Protein AF-A0A2V3VW79-F1 (afdb_monomer_lite)

Organism: NCBI:txid1494959

pLDDT: mean 79.95, std 13.89, range [48.16, 95.25]

Radius of gyration: 22.45 Å; chains: 1; bounding box: 52×21×62 Å

Foldseek 3Di:
DPDDADPLVVQVVVLVVLLVVLVVLLPPPPPDPDPDDDPPVVVVVVVVSVVVNVVSVVVSVVSNVVSVVSNVVSVVRNVVSVVVVVVVVD

Secondary structure (DSSP, 8-state):
-------HHHHHHHHHHHHHHHHHGGG--------SS-HHHHHHHHHHHHHHHHHHHHHHHHHHHHHHHHHHHHHHHHHHHHHHHHHHT-

Sequence (90 aa):
MSKITLNKPVFDSVVAQALEANSSLQVSKFHSTINKTNLNSIKQQLQALKELDSLLTEYHHLLEHDLQKLSQTGDQLVGYDAKLAAALLK

InterPro domains:
  IPR021477 Type VII secretion effector, SACOL2603 family [TIGR04197] (4-86)

Structure (mmCIF, N/CA/C/O backbone):
data_AF-A0A2V3VW79-F1
#
_entry.id   AF-A0A2V3VW79-F1
#
loop_
_atom_site.group_PDB
_atom_site.id
_atom_site.type_symbol
_atom_site.label_atom_id
_atom_site.label_alt_id
_atom_site.label_comp_id
_atom_site.label_asym_id
_atom_site.label_entity_id
_atom_site.label_seq_id
_atom_site.pdbx_PDB_ins_code
_atom_site.Cartn_x
_atom_site.Cartn_y
_atom_site.Cartn_z
_atom_site.occupancy
_atom_site.B_iso_or_equiv
_atom_site.auth_seq_id
_atom_site.auth_comp_id
_atom_site.auth_asym_id
_atom_site.auth_atom_id
_atom_site.pdbx_PDB_model_num
ATOM 1 N N . MET A 1 1 ? 12.603 -13.019 -29.126 1.00 48.16 1 MET A N 1
ATOM 2 C CA . MET A 1 1 ? 12.050 -13.018 -27.757 1.00 48.16 1 MET A CA 1
ATOM 3 C C . MET A 1 1 ? 11.106 -11.837 -27.640 1.00 48.16 1 MET A C 1
ATOM 5 O O . MET A 1 1 ? 11.536 -10.727 -27.926 1.00 48.16 1 MET A O 1
ATOM 9 N N . SER A 1 2 ? 9.835 -12.061 -27.308 1.00 52.56 2 SER A N 1
ATOM 10 C CA . SER A 1 2 ? 8.882 -10.967 -27.088 1.00 52.56 2 SER A CA 1
ATOM 11 C C . SER A 1 2 ? 9.320 -10.171 -25.862 1.00 52.56 2 SER A C 1
ATOM 13 O O . SER A 1 2 ? 9.505 -10.745 -24.791 1.00 52.56 2 SER A O 1
ATOM 15 N N . LYS A 1 3 ? 9.553 -8.868 -26.028 1.00 62.03 3 LYS A N 1
ATOM 16 C CA . LYS A 1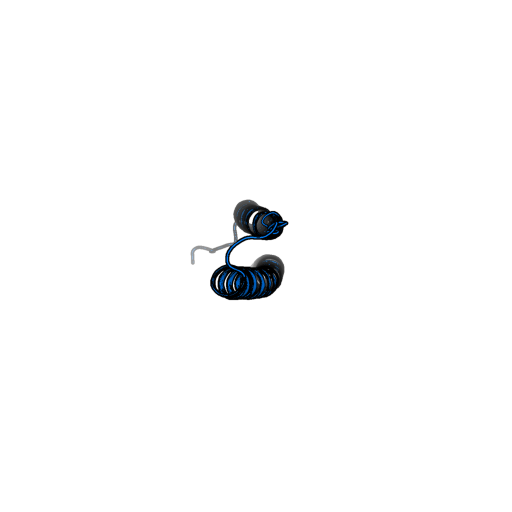 3 ? 9.983 -7.993 -24.937 1.00 62.03 3 LYS A CA 1
ATOM 17 C C . LYS A 1 3 ? 8.764 -7.713 -24.058 1.00 62.03 3 LYS A C 1
ATOM 19 O O . LYS A 1 3 ? 7.870 -6.980 -24.468 1.00 62.03 3 LYS A O 1
ATOM 24 N N . ILE A 1 4 ? 8.691 -8.354 -22.897 1.00 65.50 4 ILE A N 1
ATOM 25 C CA . ILE A 1 4 ? 7.683 -8.031 -21.886 1.00 65.50 4 ILE A CA 1
ATOM 26 C C . ILE A 1 4 ? 8.184 -6.769 -21.188 1.00 65.50 4 ILE A C 1
ATOM 28 O O . ILE A 1 4 ? 9.159 -6.834 -20.450 1.00 65.50 4 ILE A O 1
ATOM 32 N N . THR A 1 5 ? 7.565 -5.628 -21.481 1.00 76.62 5 THR A N 1
ATOM 33 C CA . THR A 1 5 ? 7.860 -4.341 -20.835 1.00 76.62 5 THR A CA 1
ATOM 34 C C . THR A 1 5 ? 6.715 -3.945 -19.921 1.00 76.62 5 THR A C 1
ATOM 36 O O . THR A 1 5 ? 5.548 -4.138 -20.280 1.00 76.62 5 THR A O 1
ATOM 39 N N . LEU A 1 6 ? 7.025 -3.359 -18.765 1.00 81.25 6 LEU A N 1
ATOM 40 C CA . LEU A 1 6 ? 5.994 -2.886 -17.841 1.00 81.25 6 LEU A CA 1
ATOM 41 C C . LEU A 1 6 ? 5.154 -1.774 -18.492 1.00 81.25 6 LEU A C 1
ATOM 43 O O . LEU A 1 6 ? 5.682 -0.739 -18.901 1.00 81.25 6 LEU A O 1
ATOM 47 N N . ASN A 1 7 ? 3.831 -1.948 -18.537 1.00 88.94 7 ASN A N 1
ATOM 48 C CA . ASN A 1 7 ? 2.919 -0.855 -18.872 1.00 88.94 7 ASN A CA 1
ATOM 49 C C . ASN A 1 7 ? 2.788 0.072 -17.656 1.00 88.94 7 ASN A C 1
ATOM 51 O O . ASN A 1 7 ? 1.903 -0.100 -16.816 1.00 88.94 7 ASN A O 1
ATOM 55 N N . LYS A 1 8 ? 3.716 1.026 -17.554 1.00 87.25 8 LYS A N 1
ATOM 56 C CA . LYS A 1 8 ? 3.845 1.918 -16.400 1.00 87.25 8 LYS A CA 1
ATOM 57 C C . LYS A 1 8 ? 2.571 2.727 -16.099 1.00 87.25 8 LYS A C 1
ATOM 59 O O . LYS A 1 8 ? 2.150 2.692 -14.951 1.00 87.25 8 LYS A O 1
ATOM 64 N N . PRO A 1 9 ? 1.882 3.344 -17.081 1.00 90.00 9 PRO A N 1
ATOM 65 C CA . PRO A 1 9 ? 0.631 4.057 -16.811 1.00 90.00 9 PRO A CA 1
ATOM 66 C C . PRO A 1 9 ? -0.461 3.193 -16.167 1.00 90.00 9 PRO A C 1
ATOM 68 O O . PRO A 1 9 ? -1.138 3.637 -15.243 1.00 90.00 9 PRO A O 1
ATOM 71 N N . VAL A 1 10 ? -0.635 1.951 -16.639 1.00 91.62 10 VAL A N 1
ATOM 72 C CA . VAL A 1 10 ? -1.627 1.029 -16.059 1.00 91.62 10 VAL A CA 1
ATOM 73 C C . VAL A 1 10 ? -1.204 0.607 -14.654 1.00 91.62 10 VAL A C 1
ATOM 75 O O . VAL A 1 10 ? -2.027 0.613 -13.744 1.00 91.62 10 VAL A O 1
ATOM 78 N N . PHE A 1 11 ? 0.075 0.281 -14.468 1.00 92.19 11 PHE A N 1
ATOM 79 C CA . PHE A 1 11 ? 0.623 -0.094 -13.167 1.00 92.19 11 PHE A CA 1
ATOM 80 C C . PHE A 1 11 ? 0.442 1.018 -12.123 1.00 92.19 11 PHE A C 1
ATOM 82 O O . PHE A 1 11 ? -0.121 0.767 -11.058 1.00 92.19 11 PHE A O 1
ATOM 89 N N . ASP A 1 12 ? 0.832 2.250 -12.455 1.00 90.88 12 ASP A N 1
ATOM 90 C CA . ASP A 1 12 ? 0.714 3.406 -11.561 1.00 90.88 12 ASP A CA 1
ATOM 91 C C . ASP A 1 12 ? -0.745 3.705 -11.220 1.00 90.88 12 ASP A C 1
ATOM 93 O O . ASP A 1 12 ? -1.060 4.011 -10.072 1.00 90.88 12 ASP A O 1
ATOM 97 N N . SER A 1 13 ? -1.654 3.562 -12.190 1.00 94.25 13 SER A N 1
ATOM 98 C CA . SER A 1 13 ? -3.087 3.744 -11.950 1.00 94.25 13 SER A CA 1
ATOM 99 C C . SER A 1 13 ? -3.636 2.734 -10.940 1.00 94.25 13 SER A C 1
ATOM 101 O O . SER A 1 13 ? -4.405 3.117 -10.059 1.00 94.25 13 SER A O 1
ATOM 103 N N . VAL A 1 14 ? -3.229 1.463 -11.021 1.00 93.19 14 VAL A N 1
ATOM 104 C CA . VAL A 1 14 ? -3.661 0.437 -10.056 1.00 93.19 14 VAL A CA 1
ATOM 105 C C . VAL A 1 14 ? -3.068 0.699 -8.669 1.00 93.19 14 VAL A C 1
ATOM 107 O O . VAL A 1 14 ? -3.785 0.587 -7.675 1.00 93.19 14 VAL A O 1
ATOM 110 N N . VAL A 1 15 ? -1.793 1.096 -8.583 1.00 93.06 15 VAL A N 1
ATOM 111 C CA . VAL A 1 15 ? -1.161 1.466 -7.302 1.00 93.06 15 VAL A CA 1
ATOM 112 C C . VAL A 1 15 ? -1.861 2.671 -6.673 1.00 93.06 15 VAL A C 1
ATOM 114 O O . VAL A 1 15 ? -2.146 2.651 -5.477 1.00 93.06 15 VAL A O 1
ATOM 117 N N . ALA A 1 16 ? -2.198 3.688 -7.468 1.00 91.50 16 ALA A N 1
ATOM 118 C CA . ALA A 1 16 ? -2.917 4.868 -6.998 1.00 91.50 16 ALA A CA 1
ATOM 119 C C . ALA A 1 16 ? -4.317 4.519 -6.467 1.00 91.50 16 ALA A C 1
ATOM 121 O O . ALA A 1 16 ? -4.668 4.930 -5.364 1.00 91.50 16 ALA A O 1
ATOM 122 N N . GLN A 1 17 ? -5.081 3.691 -7.188 1.00 93.00 17 GLN A N 1
ATOM 123 C CA . GLN A 1 17 ? -6.392 3.215 -6.724 1.00 93.00 17 GLN A CA 1
ATOM 124 C C . GLN A 1 17 ? -6.288 2.445 -5.399 1.00 93.00 17 GLN A C 1
ATOM 126 O O . GLN A 1 17 ? -7.125 2.607 -4.511 1.00 93.00 17 GLN A O 1
ATOM 131 N N . ALA A 1 18 ? -5.248 1.622 -5.240 1.00 90.12 18 ALA A N 1
ATOM 132 C CA . ALA A 1 18 ? -5.015 0.890 -4.001 1.00 90.12 18 ALA A CA 1
ATOM 133 C C . ALA A 1 18 ? -4.627 1.818 -2.835 1.00 90.12 18 ALA A C 1
ATOM 135 O O . ALA A 1 18 ? -5.072 1.596 -1.708 1.00 90.12 18 ALA A O 1
ATOM 136 N N . LEU A 1 19 ? -3.853 2.879 -3.096 1.00 89.44 19 LEU A N 1
ATOM 137 C CA . LEU A 1 19 ? -3.531 3.903 -2.097 1.00 89.44 19 LEU A CA 1
ATOM 138 C C . LEU A 1 19 ? -4.786 4.661 -1.649 1.00 89.44 19 LEU A C 1
ATOM 140 O O . LEU A 1 19 ? -5.002 4.809 -0.449 1.00 89.44 19 LEU A O 1
ATOM 144 N N . GLU A 1 20 ? -5.650 5.068 -2.581 1.00 89.56 20 GLU A N 1
ATOM 145 C CA . GLU A 1 20 ? -6.923 5.736 -2.267 1.00 89.56 20 GLU A CA 1
ATOM 146 C C . GLU A 1 20 ? -7.863 4.839 -1.442 1.00 89.56 20 GLU A C 1
ATOM 148 O O . GLU A 1 20 ? -8.468 5.282 -0.456 1.00 89.56 20 GLU A O 1
ATOM 153 N N . ALA A 1 21 ? -7.948 3.554 -1.800 1.00 87.81 21 ALA A N 1
ATOM 154 C CA . ALA A 1 21 ? -8.702 2.570 -1.030 1.00 87.81 21 ALA A CA 1
ATOM 155 C C . ALA A 1 21 ? -8.130 2.409 0.390 1.00 87.81 21 ALA A C 1
ATOM 157 O O . ALA A 1 21 ? -8.891 2.379 1.359 1.00 87.81 21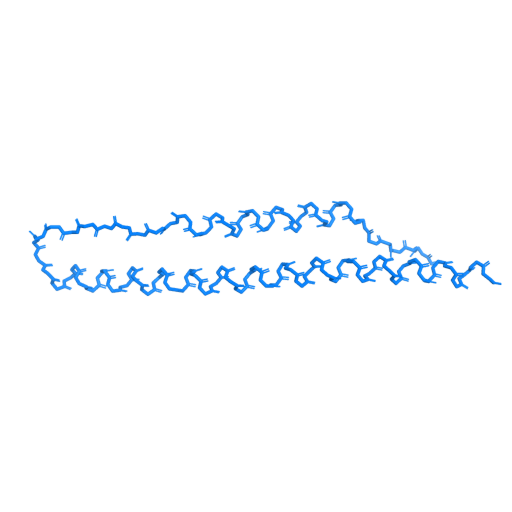 ALA A O 1
ATOM 158 N N . ASN A 1 22 ? -6.800 2.379 0.534 1.00 88.12 22 ASN A N 1
ATOM 159 C CA . ASN A 1 22 ? -6.142 2.308 1.836 1.00 88.12 22 ASN A CA 1
ATOM 160 C C . ASN A 1 22 ? -6.396 3.568 2.681 1.00 88.12 22 ASN A C 1
ATOM 162 O O . ASN A 1 22 ? -6.693 3.456 3.869 1.00 88.12 22 ASN A O 1
ATOM 166 N N . SER A 1 23 ? -6.346 4.767 2.091 1.00 84.25 23 SER A N 1
ATOM 167 C CA . SER A 1 23 ? -6.666 6.024 2.789 1.00 84.25 23 SER A CA 1
ATOM 168 C C . SER A 1 23 ? -8.100 6.059 3.323 1.00 84.25 23 SER A C 1
ATOM 170 O O . SER A 1 23 ? -8.355 6.645 4.376 1.00 84.25 23 SER A O 1
ATOM 172 N N . SER A 1 24 ? -9.031 5.381 2.650 1.00 82.62 24 SER A N 1
ATOM 173 C CA . SER A 1 24 ? -10.427 5.282 3.093 1.00 82.62 24 SER A CA 1
ATOM 174 C C . SER A 1 24 ? -10.594 4.470 4.390 1.00 82.62 24 SER A C 1
ATOM 176 O O . SER A 1 24 ? -11.576 4.672 5.106 1.00 82.62 24 SER A O 1
ATOM 178 N N . LEU A 1 25 ? -9.625 3.614 4.753 1.00 74.94 25 LEU A N 1
ATOM 179 C CA . LEU A 1 25 ? -9.645 2.844 6.006 1.00 74.94 25 LEU A CA 1
ATOM 180 C C . LEU A 1 25 ? -9.476 3.724 7.257 1.00 74.94 25 LEU A C 1
ATOM 182 O O . LEU A 1 25 ? -9.979 3.365 8.317 1.00 74.94 25 LEU A O 1
ATOM 186 N N . GLN A 1 26 ? -8.840 4.900 7.157 1.00 66.31 26 GLN A N 1
ATOM 187 C CA . GLN A 1 26 ? -8.662 5.800 8.310 1.00 66.31 26 GLN A CA 1
ATOM 188 C C . GLN A 1 26 ? -9.954 6.524 8.742 1.00 66.31 26 GLN A C 1
ATOM 190 O O . GLN A 1 26 ? -10.007 7.104 9.830 1.00 66.31 26 GLN A O 1
ATOM 195 N N . VAL A 1 27 ? -11.000 6.531 7.907 1.0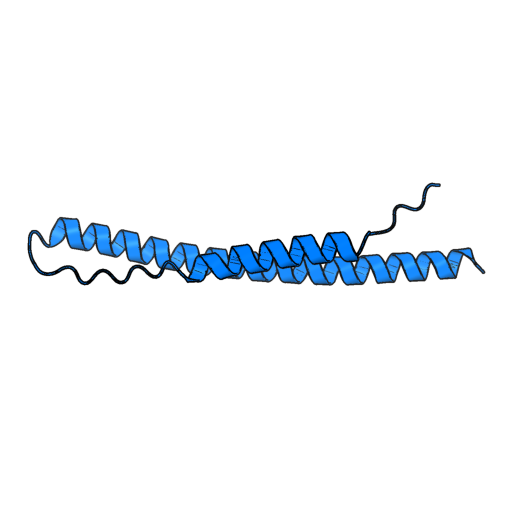0 57.62 27 VAL A N 1
ATOM 196 C CA . VAL A 1 27 ? -12.211 7.343 8.135 1.00 57.62 27 VAL A CA 1
ATOM 197 C C . VAL A 1 27 ? -13.166 6.697 9.154 1.00 57.62 27 VAL A C 1
ATOM 199 O O . VAL A 1 27 ? -14.032 7.376 9.705 1.00 57.62 27 VAL A O 1
ATOM 202 N N . SER A 1 28 ? -12.991 5.419 9.504 1.00 57.06 28 SER A N 1
ATOM 203 C CA . SER A 1 28 ? -13.881 4.701 10.429 1.00 57.06 28 SER A CA 1
ATOM 204 C C . SER A 1 28 ? -13.516 4.853 11.915 1.00 57.06 28 SER A C 1
ATOM 206 O O . SER A 1 28 ? -13.603 3.883 12.668 1.00 57.06 28 SER A O 1
ATOM 208 N N . LYS A 1 29 ? -13.123 6.051 12.371 1.00 55.50 29 LYS A N 1
ATOM 209 C CA . LYS A 1 29 ? -12.899 6.301 13.807 1.00 55.50 29 LYS A CA 1
ATOM 210 C C . LYS A 1 29 ? -14.216 6.168 14.569 1.00 55.50 29 LYS A C 1
ATOM 212 O O . LYS A 1 29 ? -15.096 7.028 14.482 1.00 55.50 29 LYS A O 1
ATOM 217 N N . PHE A 1 30 ? -14.351 5.094 15.341 1.00 55.50 30 PHE A N 1
ATOM 218 C CA . PHE A 1 30 ? -15.516 4.841 16.187 1.00 55.50 30 PHE A CA 1
ATOM 219 C C . PHE A 1 30 ? -15.556 5.822 17.374 1.00 55.50 30 PHE A C 1
ATOM 221 O O . PHE A 1 30 ? -15.139 5.516 18.489 1.00 55.50 30 PHE A O 1
ATOM 228 N N . HIS A 1 31 ? -16.115 7.016 17.168 1.00 53.69 31 HIS A N 1
ATOM 229 C CA . HIS A 1 31 ? -16.493 7.925 18.253 1.00 53.69 31 HIS A CA 1
ATOM 230 C C . HIS A 1 31 ? -17.917 7.621 18.726 1.00 53.69 31 HIS A C 1
ATOM 232 O O . HIS A 1 31 ? -18.885 8.230 18.283 1.00 53.69 31 HIS A O 1
ATOM 238 N N . SER A 1 32 ? -18.053 6.667 19.647 1.00 54.50 32 SER A N 1
ATOM 239 C CA . SER A 1 32 ? -19.331 6.388 20.315 1.00 54.50 32 SER A CA 1
ATOM 240 C C . SER A 1 32 ? -19.277 6.850 21.772 1.00 54.50 32 SER A C 1
ATOM 242 O O . SER A 1 32 ? -18.674 6.193 22.620 1.00 54.50 32 SER A O 1
ATOM 244 N N . THR A 1 33 ? -19.903 7.987 22.091 1.00 52.31 33 THR A N 1
ATOM 245 C CA . THR A 1 33 ? -20.101 8.431 23.481 1.00 52.31 33 THR A CA 1
ATOM 246 C C . THR A 1 33 ? -21.275 7.656 24.082 1.00 52.31 33 THR A C 1
ATOM 248 O O . THR A 1 33 ? -22.434 8.001 23.864 1.00 52.31 33 THR A O 1
ATOM 251 N N . ILE A 1 34 ? -21.001 6.570 24.809 1.00 55.50 34 ILE A N 1
ATOM 252 C CA . ILE A 1 34 ? -22.061 5.729 25.385 1.00 55.50 34 ILE A CA 1
ATOM 253 C C . ILE A 1 34 ? -22.448 6.246 26.778 1.00 55.50 34 ILE A C 1
ATOM 255 O O . ILE A 1 34 ? -21.724 6.062 27.758 1.00 55.50 34 ILE A O 1
ATOM 259 N N . ASN A 1 35 ? -23.617 6.886 26.872 1.00 53.47 35 ASN A N 1
ATOM 260 C CA . ASN A 1 35 ? -24.201 7.345 28.132 1.00 53.47 35 ASN A CA 1
ATOM 261 C C . ASN A 1 35 ? -24.992 6.217 28.826 1.00 53.47 35 ASN A C 1
ATOM 263 O O . ASN A 1 35 ? -26.092 5.866 28.422 1.00 53.47 35 ASN A O 1
ATOM 267 N N . LYS A 1 36 ? -24.404 5.688 29.907 1.00 56.19 36 LYS A N 1
ATOM 268 C CA . LYS A 1 36 ? -25.031 5.038 31.078 1.00 56.19 36 LYS A CA 1
ATOM 269 C C . LYS A 1 36 ? -26.253 4.122 30.838 1.00 56.19 36 LYS A C 1
ATOM 271 O O . LYS A 1 36 ? -27.364 4.546 31.123 1.00 56.19 36 LYS A O 1
ATOM 276 N N . THR A 1 37 ? -26.059 2.825 30.563 1.00 51.34 37 THR A N 1
ATOM 277 C CA . THR A 1 37 ? -26.719 1.719 31.316 1.00 51.34 37 THR A CA 1
ATOM 278 C C . THR A 1 37 ? -26.073 0.361 30.991 1.00 51.34 37 THR A C 1
ATOM 280 O O . THR A 1 37 ? -25.888 0.034 29.833 1.00 51.34 37 THR A O 1
ATOM 283 N N . ASN A 1 38 ? -25.739 -0.429 32.020 1.00 54.81 38 ASN A N 1
ATOM 284 C CA . ASN A 1 38 ? -25.031 -1.727 31.992 1.00 54.81 38 ASN A CA 1
ATOM 285 C C . ASN A 1 38 ? -23.549 -1.694 31.535 1.00 54.81 38 ASN A C 1
ATOM 287 O O . ASN A 1 38 ? -23.155 -2.130 30.454 1.00 54.81 38 ASN A O 1
ATOM 291 N N . LEU A 1 39 ? -22.702 -1.152 32.418 1.00 62.44 39 LEU A N 1
ATOM 292 C CA . LEU A 1 39 ? -21.324 -0.734 32.133 1.00 62.44 39 LEU A CA 1
ATOM 293 C C . LEU A 1 39 ? -20.344 -1.865 31.781 1.00 62.44 39 LEU A C 1
ATOM 295 O O . LEU A 1 39 ? -19.356 -1.579 31.118 1.00 62.44 39 LEU A O 1
ATOM 299 N N . ASN A 1 40 ? -20.555 -3.116 32.202 1.00 67.94 40 ASN A N 1
ATOM 300 C CA . ASN A 1 40 ? -19.553 -4.173 31.978 1.00 67.94 40 ASN A CA 1
ATOM 301 C C . ASN A 1 40 ? -19.542 -4.688 30.532 1.00 67.94 40 ASN A C 1
ATOM 303 O O . ASN A 1 40 ? -18.483 -4.702 29.909 1.00 67.94 40 ASN A O 1
ATOM 307 N N . SER A 1 41 ? -20.708 -5.026 29.974 1.00 65.94 41 SER A N 1
ATOM 308 C CA . SER A 1 41 ? -20.820 -5.435 28.564 1.00 65.94 41 SER A CA 1
ATOM 309 C C . SER A 1 41 ? -20.405 -4.301 27.622 1.00 65.94 41 SER A C 1
ATOM 311 O O . SER A 1 41 ? -19.715 -4.535 26.635 1.00 65.94 41 SER A O 1
ATOM 313 N N . ILE A 1 42 ? -20.761 -3.057 27.959 1.00 71.06 42 ILE A N 1
ATOM 314 C CA . ILE A 1 42 ? -20.384 -1.869 27.182 1.00 71.06 42 ILE A CA 1
ATOM 315 C C . ILE A 1 42 ? -18.875 -1.615 27.254 1.00 71.06 42 ILE A C 1
ATOM 317 O O . ILE A 1 42 ? -18.267 -1.291 26.241 1.00 71.06 42 ILE A O 1
ATOM 321 N N . LYS A 1 43 ? -18.239 -1.785 28.421 1.00 72.12 43 LYS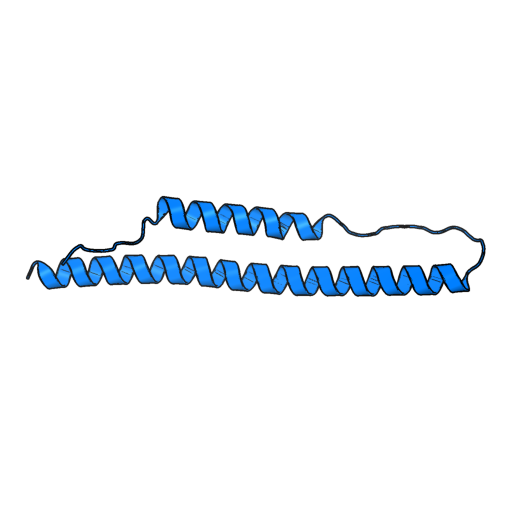 A N 1
ATOM 322 C CA . LYS A 1 43 ? -16.778 -1.657 28.555 1.00 72.12 43 LYS A CA 1
ATOM 323 C C . LYS A 1 43 ? -16.036 -2.687 27.709 1.00 72.12 43 LYS A C 1
ATOM 325 O O . LYS A 1 43 ? -15.065 -2.320 27.060 1.00 72.12 43 LYS A O 1
ATOM 330 N N . GLN A 1 44 ? -16.491 -3.940 27.698 1.00 77.69 44 GLN A N 1
ATOM 331 C CA . GLN A 1 44 ? -15.894 -4.991 26.867 1.00 77.69 44 GLN A CA 1
ATOM 332 C C . GLN A 1 44 ? -16.061 -4.692 25.374 1.00 77.69 44 GLN A C 1
ATOM 334 O O . GLN A 1 44 ? -15.100 -4.803 24.620 1.00 77.69 44 GLN A O 1
ATOM 339 N N . GLN A 1 45 ? -17.243 -4.232 24.955 1.00 76.06 45 GLN A N 1
ATOM 340 C CA . GLN A 1 45 ? -17.487 -3.813 23.572 1.00 76.06 45 GLN A CA 1
ATOM 341 C C . GLN A 1 45 ? -16.635 -2.600 23.177 1.00 76.06 45 GLN A C 1
ATOM 343 O O . GLN A 1 45 ? -16.052 -2.588 22.101 1.00 76.06 45 GLN A O 1
ATOM 348 N N . LEU A 1 46 ? -16.499 -1.603 24.056 1.00 77.44 46 LEU A N 1
ATOM 349 C CA . LEU A 1 46 ? -15.627 -0.448 23.829 1.00 77.44 46 LEU A CA 1
ATOM 350 C C . LEU A 1 46 ? -14.153 -0.849 23.735 1.00 77.44 46 LEU A C 1
ATOM 352 O O . LEU A 1 46 ? -13.423 -0.280 22.931 1.00 77.44 46 LEU A O 1
ATOM 356 N N . GLN A 1 47 ? -13.712 -1.810 24.546 1.00 81.81 47 GLN A N 1
ATOM 357 C CA . GLN A 1 47 ? -12.351 -2.329 24.481 1.00 81.81 47 GLN A CA 1
ATOM 358 C C . GLN A 1 47 ? -12.105 -3.063 23.156 1.00 81.81 47 GLN A C 1
ATOM 360 O O . GLN A 1 47 ? -11.125 -2.764 22.482 1.00 81.81 47 GLN A O 1
ATOM 365 N N . ALA A 1 48 ? -13.038 -3.919 22.731 1.00 83.44 48 ALA A N 1
ATOM 366 C CA . ALA A 1 48 ? -12.969 -4.593 21.436 1.00 83.44 48 ALA A CA 1
ATOM 367 C C . ALA A 1 48 ? -12.960 -3.600 20.257 1.00 83.44 48 ALA A C 1
ATOM 369 O O . ALA A 1 48 ? -12.213 -3.783 19.302 1.00 83.44 48 ALA A O 1
ATOM 370 N N . LEU A 1 49 ? -13.742 -2.515 20.334 1.00 81.81 49 LEU A N 1
ATOM 371 C CA . LEU A 1 49 ? -13.734 -1.455 19.319 1.00 81.81 49 LEU A CA 1
ATOM 372 C C . LEU A 1 49 ? -12.402 -0.694 19.276 1.00 81.81 49 LEU A C 1
ATOM 374 O O . LEU A 1 49 ? -11.939 -0.358 18.192 1.00 81.81 49 LEU A O 1
ATOM 378 N N . LYS A 1 50 ? -11.766 -0.445 20.428 1.00 81.62 50 LYS A N 1
ATOM 379 C CA . LYS A 1 50 ? -10.429 0.174 20.483 1.00 81.62 50 LYS A CA 1
ATOM 380 C C . LYS A 1 50 ? -9.347 -0.734 19.909 1.00 81.62 50 LYS A C 1
ATOM 382 O O . LYS A 1 50 ? -8.466 -0.257 19.203 1.00 81.62 50 LYS A O 1
ATOM 387 N N . GLU A 1 51 ? -9.403 -2.025 20.217 1.00 86.62 51 GLU A N 1
ATOM 388 C CA . GLU A 1 51 ? -8.471 -3.014 19.667 1.00 86.62 51 GLU A CA 1
ATOM 389 C C . GLU A 1 51 ? -8.635 -3.138 18.152 1.00 86.62 51 GLU A C 1
ATOM 391 O O . GLU A 1 51 ? -7.641 -3.160 17.429 1.00 86.62 51 GLU A O 1
ATOM 396 N N . LEU A 1 52 ? -9.878 -3.124 17.662 1.00 84.75 52 LEU A N 1
ATOM 397 C CA . LEU A 1 52 ? -10.167 -3.092 16.232 1.00 84.75 52 LEU A CA 1
ATOM 398 C C . LEU A 1 52 ? -9.622 -1.822 15.560 1.00 84.75 52 LEU A C 1
ATOM 400 O O . LEU A 1 52 ? -9.001 -1.924 14.508 1.00 84.75 52 LEU A O 1
ATOM 404 N N . ASP A 1 53 ? -9.816 -0.645 16.162 1.00 83.12 53 ASP A N 1
ATOM 405 C CA . ASP A 1 53 ? -9.288 0.633 15.652 1.00 83.12 53 ASP A CA 1
ATOM 406 C C . ASP A 1 53 ? -7.749 0.627 15.575 1.00 83.12 53 ASP A C 1
ATOM 408 O O . ASP A 1 53 ? -7.162 1.034 14.568 1.00 83.12 53 ASP A O 1
ATOM 412 N N . SER A 1 54 ? -7.088 0.076 16.600 1.00 86.62 54 SER A N 1
ATOM 413 C CA . SER A 1 54 ? -5.630 -0.106 16.618 1.00 86.62 54 SER A CA 1
ATOM 414 C C . SER A 1 54 ? -5.164 -1.043 15.504 1.00 86.62 54 SER A C 1
ATOM 416 O O . SER A 1 54 ? -4.247 -0.705 14.758 1.00 86.62 54 SER A O 1
ATOM 418 N N . LEU A 1 55 ? -5.822 -2.196 15.347 1.00 88.69 55 LEU A N 1
ATOM 419 C CA . LEU A 1 55 ? -5.475 -3.178 14.320 1.00 88.69 55 LEU A CA 1
ATOM 420 C C . LEU A 1 55 ? -5.683 -2.619 12.906 1.00 88.69 55 LEU A C 1
ATOM 422 O O . LEU A 1 55 ? -4.848 -2.830 12.029 1.00 88.69 55 LEU A O 1
ATOM 426 N N . LEU A 1 56 ? -6.775 -1.883 12.680 1.00 86.56 56 LEU A N 1
ATOM 427 C CA . LEU A 1 56 ? -7.038 -1.221 11.401 1.00 86.56 56 LEU A CA 1
ATOM 428 C C . LEU A 1 56 ? -5.979 -0.160 11.088 1.00 86.56 56 LEU A C 1
ATOM 430 O O . LEU A 1 56 ? -5.556 -0.047 9.939 1.00 86.56 56 LEU A O 1
ATOM 434 N N . THR A 1 57 ? -5.512 0.571 12.101 1.00 86.75 57 THR A N 1
ATOM 435 C CA . THR A 1 57 ? -4.432 1.555 11.952 1.00 86.75 57 THR A CA 1
ATOM 436 C C . THR A 1 57 ? -3.108 0.885 11.580 1.00 86.75 57 THR A C 1
ATOM 438 O O . THR A 1 57 ? -2.436 1.318 10.644 1.00 86.75 57 THR A O 1
ATOM 441 N N . GLU A 1 58 ? -2.739 -0.201 12.262 1.00 90.44 58 GLU A N 1
ATOM 442 C CA . GLU A 1 58 ? -1.537 -0.977 11.932 1.00 90.44 58 GLU A CA 1
ATOM 443 C C . GLU A 1 58 ? -1.605 -1.548 10.511 1.00 90.44 58 GLU A C 1
ATOM 445 O O . GLU A 1 58 ? -0.651 -1.428 9.738 1.00 90.44 58 GLU A O 1
ATOM 450 N N . TYR A 1 59 ? -2.753 -2.117 10.140 1.00 88.88 59 TYR A N 1
ATOM 451 C CA . TYR A 1 59 ? -2.970 -2.676 8.811 1.00 88.88 59 TYR A CA 1
ATOM 452 C C . TYR A 1 59 ? -2.895 -1.606 7.715 1.00 88.88 59 TYR A C 1
ATOM 454 O O . TYR A 1 59 ? -2.270 -1.828 6.676 1.00 88.88 59 TYR A O 1
ATOM 462 N N . HIS A 1 60 ? -3.462 -0.426 7.968 1.00 89.06 60 HIS A N 1
ATOM 463 C CA . HIS A 1 60 ? -3.377 0.718 7.067 1.00 89.06 60 HIS A CA 1
ATOM 464 C C . HIS A 1 60 ? -1.922 1.125 6.784 1.00 89.06 60 HIS A C 1
ATOM 466 O O . HIS A 1 60 ? -1.547 1.316 5.625 1.00 89.06 60 HIS A O 1
ATOM 472 N N . HIS A 1 61 ? -1.088 1.223 7.823 1.00 90.75 61 HIS A N 1
ATOM 473 C CA . HIS A 1 61 ? 0.325 1.574 7.661 1.00 90.75 61 HIS A CA 1
ATOM 474 C C . HIS A 1 61 ? 1.124 0.496 6.927 1.00 90.75 61 HIS A C 1
ATOM 476 O O . HIS A 1 61 ? 1.988 0.819 6.109 1.00 90.75 61 HIS A O 1
ATOM 482 N N . LEU A 1 62 ? 0.828 -0.780 7.184 1.00 94.19 62 LEU A N 1
ATOM 483 C CA . LEU A 1 62 ? 1.461 -1.886 6.470 1.00 94.19 62 LEU A CA 1
ATOM 484 C C . LEU A 1 62 ? 1.150 -1.821 4.967 1.00 94.19 62 LEU A C 1
ATOM 486 O O . LEU A 1 62 ? 2.065 -1.877 4.145 1.00 94.19 62 LEU A O 1
ATOM 490 N N . LEU A 1 63 ? -0.126 -1.635 4.617 1.00 92.06 63 LEU A N 1
ATOM 491 C CA . LEU A 1 63 ? -0.562 -1.492 3.228 1.00 92.06 63 LEU A CA 1
ATOM 492 C C . LEU A 1 63 ? 0.046 -0.262 2.552 1.00 92.06 63 LEU A C 1
ATOM 494 O O . LEU A 1 63 ? 0.480 -0.350 1.406 1.00 92.06 63 LEU A O 1
ATOM 498 N N . GLU A 1 64 ? 0.107 0.874 3.247 1.00 92.56 64 GLU A N 1
ATOM 499 C CA . GLU A 1 64 ? 0.726 2.094 2.724 1.00 92.56 64 GLU A CA 1
ATOM 500 C C . GLU A 1 64 ? 2.191 1.848 2.347 1.00 92.56 64 GLU A C 1
ATOM 502 O O . GLU A 1 64 ? 2.616 2.157 1.231 1.00 92.56 64 GLU A O 1
ATOM 507 N N . HIS A 1 65 ? 2.949 1.234 3.250 1.00 94.56 65 HIS A N 1
ATOM 508 C CA . HIS A 1 65 ? 4.350 0.909 3.026 1.00 94.56 65 HIS A CA 1
ATOM 509 C C . HIS A 1 65 ? 4.549 -0.082 1.866 1.00 94.56 65 HIS A C 1
ATOM 511 O O . HIS A 1 65 ? 5.443 0.105 1.033 1.00 94.56 65 HIS A O 1
ATOM 517 N N . ASP A 1 66 ? 3.718 -1.120 1.772 1.00 94.44 66 ASP A N 1
ATOM 518 C CA . ASP A 1 66 ? 3.820 -2.110 0.698 1.00 94.44 66 ASP A CA 1
ATOM 519 C C . ASP A 1 66 ? 3.476 -1.505 -0.670 1.00 94.44 66 ASP A C 1
ATOM 521 O O . ASP A 1 66 ? 4.167 -1.770 -1.658 1.00 94.44 66 ASP A O 1
ATOM 525 N N . LEU A 1 67 ? 2.477 -0.620 -0.732 1.00 93.56 67 LEU A N 1
ATOM 526 C CA . LEU A 1 67 ? 2.120 0.106 -1.952 1.00 93.56 67 LEU A CA 1
ATOM 527 C C . LEU A 1 67 ? 3.215 1.089 -2.383 1.00 93.56 67 LEU A C 1
ATOM 529 O O . LEU A 1 67 ? 3.529 1.177 -3.573 1.00 93.56 67 LEU A O 1
ATOM 533 N N . GLN A 1 68 ? 3.867 1.765 -1.432 1.00 93.38 68 GLN A N 1
ATOM 534 C CA . GLN A 1 68 ? 5.038 2.601 -1.717 1.00 93.38 68 GLN A CA 1
ATOM 535 C C . GLN A 1 68 ? 6.196 1.775 -2.295 1.00 93.38 68 GLN A C 1
ATOM 537 O O . GLN A 1 68 ? 6.808 2.177 -3.290 1.00 93.38 68 GLN A O 1
ATOM 542 N N . LYS A 1 69 ? 6.473 0.591 -1.733 1.00 95.25 69 LYS A N 1
ATOM 543 C CA . LYS A 1 69 ? 7.470 -0.338 -2.291 1.00 95.25 69 LYS A CA 1
ATOM 544 C C . LYS A 1 69 ? 7.098 -0.820 -3.689 1.00 95.25 69 LYS A C 1
ATOM 546 O O . LYS A 1 69 ? 7.981 -0.936 -4.544 1.00 95.25 69 LYS A O 1
ATOM 551 N N . LEU A 1 70 ? 5.817 -1.090 -3.938 1.00 92.88 70 LEU A N 1
ATOM 552 C CA . LEU A 1 70 ? 5.343 -1.507 -5.255 1.00 92.88 70 LEU A CA 1
ATOM 553 C C . LEU A 1 70 ? 5.594 -0.405 -6.295 1.00 92.88 70 LEU A C 1
ATOM 555 O O . LEU A 1 70 ? 6.147 -0.689 -7.358 1.00 92.88 70 LEU A O 1
ATOM 559 N N . SER A 1 71 ? 5.289 0.851 -5.953 1.00 92.38 71 SER A N 1
ATOM 560 C CA . SER A 1 71 ? 5.581 2.020 -6.795 1.00 92.38 71 SER A CA 1
ATOM 561 C C . SER A 1 71 ? 7.071 2.109 -7.149 1.00 92.38 71 SER A C 1
ATOM 563 O O . SER A 1 71 ? 7.427 2.170 -8.326 1.00 92.38 71 SER A O 1
ATOM 565 N N . GLN A 1 72 ? 7.953 2.031 -6.144 1.00 93.38 72 GLN A N 1
ATOM 566 C CA . GLN A 1 72 ? 9.409 2.078 -6.343 1.00 93.38 72 GLN A CA 1
ATOM 567 C C . GLN A 1 72 ? 9.914 0.923 -7.217 1.00 93.38 72 GLN A C 1
ATOM 569 O O . GLN A 1 72 ? 10.789 1.104 -8.065 1.00 93.38 72 GLN A O 1
ATOM 574 N N . THR A 1 73 ? 9.352 -0.271 -7.035 1.00 92.69 73 THR A N 1
ATOM 575 C CA . THR A 1 73 ? 9.692 -1.441 -7.853 1.00 92.69 73 THR A CA 1
ATOM 576 C C . THR A 1 73 ? 9.287 -1.218 -9.312 1.00 92.69 73 THR A C 1
ATOM 578 O O . THR A 1 73 ? 10.052 -1.540 -10.222 1.0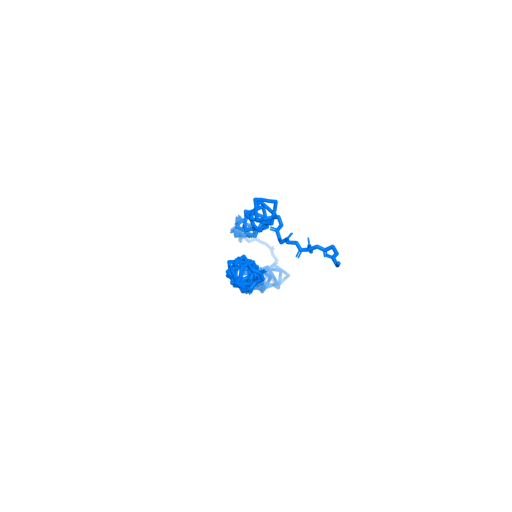0 92.69 73 THR A O 1
ATOM 581 N N . GLY A 1 74 ? 8.124 -0.603 -9.552 1.00 90.44 74 GLY A N 1
ATOM 582 C CA . GLY A 1 74 ? 7.688 -0.197 -10.889 1.00 90.44 74 GLY A CA 1
ATOM 583 C C . GLY A 1 74 ? 8.663 0.772 -11.565 1.00 90.44 74 GLY A C 1
ATOM 584 O O . GLY A 1 74 ? 9.007 0.586 -12.735 1.00 90.44 74 GLY A O 1
ATOM 585 N N . ASP A 1 75 ? 9.173 1.768 -10.835 1.00 91.12 75 ASP A N 1
ATOM 586 C CA . ASP A 1 75 ? 10.214 2.684 -11.329 1.00 91.12 75 ASP A CA 1
ATOM 587 C C . ASP A 1 75 ? 11.506 1.950 -11.706 1.00 91.12 75 ASP A C 1
ATOM 589 O O . ASP A 1 75 ? 12.077 2.177 -12.780 1.00 91.12 75 ASP A O 1
ATOM 593 N N . GLN A 1 76 ? 11.954 1.032 -10.847 1.00 91.75 76 GLN A N 1
ATOM 594 C CA . GLN A 1 76 ? 13.159 0.241 -11.084 1.00 91.75 76 GLN A CA 1
ATOM 595 C C . GLN A 1 76 ? 13.029 -0.644 -12.327 1.00 91.75 76 GLN A C 1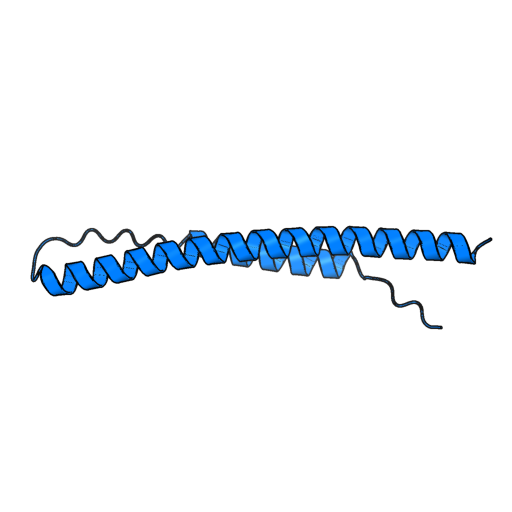
ATOM 597 O O . GLN A 1 76 ? 13.965 -0.698 -13.127 1.00 91.75 76 GLN A O 1
ATOM 602 N N . LEU A 1 77 ? 11.878 -1.296 -12.522 1.00 88.62 77 LEU A N 1
ATOM 603 C CA . LEU A 1 77 ? 11.613 -2.144 -13.687 1.00 88.62 77 LEU A CA 1
ATOM 604 C C . LEU A 1 77 ? 11.685 -1.355 -14.998 1.00 88.62 77 LEU A C 1
ATOM 606 O O . LEU A 1 77 ? 12.370 -1.785 -15.925 1.00 88.62 77 LEU A O 1
ATOM 610 N N . VAL A 1 78 ? 11.082 -0.163 -15.053 1.00 88.44 78 VAL A N 1
ATOM 611 C CA . VAL A 1 78 ? 11.198 0.728 -16.224 1.00 88.44 78 VAL A CA 1
ATOM 612 C C . VAL A 1 78 ? 12.660 1.110 -16.480 1.00 88.44 78 VAL A C 1
ATOM 614 O O . VAL A 1 78 ? 13.123 1.099 -17.624 1.00 88.44 78 VAL A O 1
ATOM 617 N N . GLY A 1 79 ? 13.417 1.405 -15.419 1.00 86.50 79 GLY A N 1
ATOM 618 C CA . GLY A 1 79 ? 14.847 1.692 -15.519 1.00 86.50 79 GLY A CA 1
ATOM 619 C C . GLY A 1 79 ? 15.667 0.516 -16.068 1.00 86.50 79 GLY A C 1
ATOM 620 O O . GLY A 1 79 ? 16.564 0.722 -16.892 1.00 86.50 79 GLY A O 1
ATOM 621 N N . TYR A 1 80 ? 15.364 -0.716 -15.651 1.00 87.19 80 TYR A N 1
ATOM 622 C CA . TYR A 1 80 ? 16.001 -1.924 -16.184 1.00 87.19 80 TYR A CA 1
ATOM 623 C C . TYR A 1 80 ? 15.640 -2.167 -17.652 1.00 87.19 80 TYR A C 1
ATOM 625 O O . TYR A 1 80 ? 16.543 -2.409 -18.457 1.00 87.19 80 TYR A O 1
ATOM 633 N N . ASP A 1 81 ? 14.366 -2.025 -18.023 1.00 84.94 81 ASP A N 1
ATOM 634 C CA . ASP A 1 81 ? 13.899 -2.179 -19.407 1.00 84.94 81 ASP A CA 1
ATOM 635 C C . ASP A 1 81 ? 14.594 -1.194 -20.361 1.00 84.94 81 ASP A C 1
ATOM 637 O O . ASP A 1 81 ? 14.986 -1.568 -21.477 1.00 84.94 81 ASP A O 1
ATOM 641 N N . ALA A 1 82 ? 14.800 0.050 -19.912 1.00 84.00 82 ALA A N 1
ATOM 642 C CA . ALA A 1 82 ? 15.516 1.081 -20.659 1.00 84.00 82 ALA A CA 1
ATOM 643 C C . ALA A 1 82 ? 17.007 0.745 -20.833 1.00 84.00 82 ALA A C 1
ATOM 645 O O . ALA A 1 82 ? 17.541 0.844 -21.942 1.00 84.00 82 ALA A O 1
ATOM 646 N N . LYS A 1 83 ? 17.680 0.286 -19.768 1.00 86.62 83 LYS A N 1
ATOM 647 C CA . LYS A 1 83 ? 19.088 -0.151 -19.832 1.00 86.62 83 LYS A CA 1
ATOM 648 C C . LYS A 1 83 ? 19.268 -1.346 -20.765 1.00 86.62 83 LYS A C 1
ATOM 650 O O . LYS A 1 83 ? 20.191 -1.348 -21.578 1.00 86.62 83 LYS A O 1
ATOM 655 N N . LEU A 1 84 ? 18.373 -2.331 -20.687 1.00 84.25 84 LEU A N 1
ATOM 656 C CA . LEU A 1 84 ? 18.383 -3.496 -21.569 1.00 84.25 84 LEU A CA 1
ATOM 657 C C . LEU A 1 84 ? 18.163 -3.080 -23.032 1.00 84.25 84 LEU A C 1
ATOM 659 O O . LEU A 1 84 ? 18.842 -3.581 -23.923 1.00 84.25 84 LEU A O 1
ATOM 663 N N . ALA A 1 85 ? 17.251 -2.133 -23.289 1.00 81.81 85 ALA A N 1
ATOM 664 C CA . ALA A 1 85 ? 17.042 -1.579 -24.628 1.00 81.81 85 ALA A CA 1
ATOM 665 C C . ALA A 1 85 ? 18.317 -0.938 -25.192 1.00 81.81 85 ALA A C 1
ATOM 667 O O . ALA A 1 85 ? 18.691 -1.220 -26.326 1.00 81.81 85 ALA A O 1
ATOM 668 N N . ALA A 1 86 ? 18.990 -0.109 -24.392 1.00 81.81 86 ALA A N 1
ATOM 669 C CA . ALA A 1 86 ? 20.213 0.574 -24.797 1.00 81.81 86 ALA A CA 1
ATOM 670 C C . ALA A 1 86 ? 21.380 -0.398 -25.046 1.00 81.81 86 ALA A C 1
ATOM 672 O O . ALA A 1 86 ? 22.192 -0.160 -25.936 1.00 81.81 86 ALA A O 1
ATOM 673 N N . ALA A 1 87 ? 21.460 -1.493 -24.283 1.00 83.12 87 ALA A N 1
ATOM 674 C CA . ALA A 1 87 ? 22.493 -2.514 -24.449 1.00 83.12 87 ALA A CA 1
ATOM 675 C C . ALA A 1 87 ? 22.317 -3.355 -25.725 1.00 83.12 87 ALA A C 1
ATOM 677 O O . ALA A 1 87 ? 23.309 -3.801 -26.283 1.00 83.12 87 ALA A O 1
ATOM 678 N N . LEU A 1 88 ? 21.079 -3.558 -26.191 1.00 77.56 88 LEU A N 1
ATOM 679 C CA . LEU A 1 88 ? 20.769 -4.337 -27.401 1.00 77.56 88 LEU A CA 1
ATOM 680 C C . LEU A 1 88 ? 20.898 -3.536 -28.711 1.00 77.56 88 LEU A C 1
ATOM 682 O O . LEU A 1 88 ? 20.814 -4.122 -29.785 1.00 77.56 88 LEU A O 1
ATOM 686 N N . LEU A 1 89 ? 21.047 -2.209 -28.628 1.00 68.31 89 LEU A N 1
ATOM 687 C CA . LEU A 1 89 ? 21.213 -1.304 -29.776 1.00 68.31 89 LEU A CA 1
ATOM 688 C C . LEU A 1 89 ? 22.684 -0.925 -30.048 1.00 68.31 89 LEU A C 1
ATOM 690 O O . LEU A 1 89 ? 22.942 -0.128 -30.949 1.00 68.31 89 LEU A O 1
ATOM 694 N N . LYS A 1 90 ? 23.627 -1.460 -29.263 1.00 53.56 90 LYS A N 1
ATOM 695 C CA . LYS A 1 90 ? 25.078 -1.375 -29.488 1.00 53.56 90 LYS A CA 1
ATOM 696 C C . LYS A 1 90 ? 25.587 -2.666 -30.111 1.00 53.56 90 LYS A C 1
ATOM 698 O O . LYS A 1 90 ? 26.553 -2.562 -30.894 1.00 53.56 90 LYS A O 1
#